Protein AF-A0A1V4H669-F1 (afdb_monomer_lite)

InterPro domains:
  IPR003374 ApbE-like superfamily [G3DSA:3.10.520.10] (3-122)
  IPR003374 ApbE-like superfamily [SSF143631] (9-112)
  IPR024932 Flavin transferase ApbE [PF02424] (8-108)
  IPR024932 Flavin transferase ApbE [PTHR30040] (8-109)

pLDDT: mean 82.77, std 17.87, range [38.69, 97.88]

Radius of gyration: 18.08 Å; chains: 1; bounding box: 37×53×34 Å

Organism: NCBI:txid1469647

Secondary structure (DSSP, 8-state):
-GGGG--SS-EE--HHHHHHHHHHHHHHHHTTTSS-TTTHHHHIIIIITB-TTT-PBP-----TT--GGGEEEETTTTEEEESS------HHHHHHHHHHHHHHHHHHHHTTS---------------

Structure (mmCIF, N/CA/C/O backbone):
data_AF-A0A1V4H669-F1
#
_entry.id   AF-A0A1V4H669-F1
#
loop_
_atom_site.group_PDB
_atom_site.id
_atom_site.type_symbol
_atom_site.label_atom_id
_atom_site.label_alt_id
_atom_site.label_comp_id
_atom_site.label_asym_id
_atom_site.label_entity_id
_atom_site.label_seq_id
_atom_site.pdbx_PDB_ins_code
_atom_site.Cartn_x
_atom_site.Cartn_y
_atom_site.Cartn_z
_atom_site.occupancy
_atom_site.B_iso_or_equiv
_atom_site.auth_seq_id
_atom_site.auth_comp_id
_atom_site.auth_asym_id
_atom_site.auth_atom_id
_atom_site.pdbx_PDB_model_num
ATOM 1 N N . MET A 1 1 ? 8.217 -3.762 4.543 1.00 72.00 1 MET A N 1
ATOM 2 C CA . MET A 1 1 ? 7.438 -3.352 5.739 1.00 72.00 1 MET A CA 1
ATOM 3 C C . MET A 1 1 ? 7.047 -4.583 6.552 1.00 72.00 1 MET A C 1
ATOM 5 O O . MET A 1 1 ? 6.634 -5.563 5.945 1.00 72.00 1 MET A O 1
ATOM 9 N N . GLU A 1 2 ? 7.138 -4.543 7.888 1.00 77.38 2 GLU A N 1
ATOM 10 C CA . GLU A 1 2 ? 6.812 -5.693 8.761 1.00 77.38 2 GLU A CA 1
ATOM 11 C C . GLU A 1 2 ? 5.372 -6.193 8.572 1.00 77.38 2 GLU A C 1
ATOM 13 O O . GLU A 1 2 ? 5.136 -7.392 8.461 1.00 77.38 2 GLU A O 1
ATOM 18 N N . ALA A 1 3 ? 4.411 -5.274 8.426 1.00 79.62 3 ALA A N 1
ATOM 19 C CA . ALA A 1 3 ? 3.005 -5.624 8.235 1.00 79.62 3 ALA A CA 1
ATOM 20 C C . ALA A 1 3 ? 2.733 -6.416 6.938 1.00 79.62 3 ALA A C 1
ATOM 22 O O . ALA A 1 3 ? 1.780 -7.184 6.892 1.00 79.62 3 ALA A O 1
ATOM 23 N N . CYS A 1 4 ? 3.592 -6.306 5.914 1.00 82.44 4 CYS A N 1
ATOM 24 C CA . CYS A 1 4 ? 3.481 -7.107 4.688 1.00 82.44 4 CYS A CA 1
ATOM 25 C C . CYS A 1 4 ? 3.998 -8.547 4.842 1.00 82.44 4 CYS A C 1
ATOM 27 O O . CYS A 1 4 ? 3.803 -9.353 3.937 1.00 82.44 4 CYS A O 1
ATOM 29 N N . ARG A 1 5 ? 4.664 -8.895 5.955 1.00 86.06 5 ARG A N 1
ATOM 30 C CA . ARG A 1 5 ? 5.188 -10.255 6.183 1.00 86.06 5 ARG A CA 1
ATOM 31 C C . ARG A 1 5 ? 4.106 -11.240 6.625 1.00 86.06 5 ARG A C 1
ATOM 33 O O . ARG A 1 5 ? 4.281 -12.444 6.462 1.00 86.06 5 ARG A O 1
ATOM 40 N N . GLN A 1 6 ? 2.994 -10.749 7.171 1.00 90.12 6 GLN A N 1
ATOM 41 C CA . GLN A 1 6 ? 1.888 -11.589 7.624 1.00 90.12 6 GLN A CA 1
ATOM 42 C C . GLN A 1 6 ? 0.792 -11.628 6.558 1.00 90.12 6 GLN A C 1
ATOM 44 O O . GLN A 1 6 ? 0.090 -10.650 6.314 1.00 90.12 6 GLN A O 1
ATOM 49 N N . ILE A 1 7 ? 0.656 -12.782 5.909 1.00 93.44 7 ILE A N 1
ATOM 50 C CA . ILE A 1 7 ? -0.306 -13.008 4.828 1.00 93.44 7 ILE A CA 1
ATOM 51 C C . ILE A 1 7 ? -1.483 -13.814 5.365 1.00 93.44 7 ILE A C 1
ATOM 53 O O . ILE A 1 7 ? -1.292 -14.735 6.154 1.00 93.44 7 ILE A O 1
ATOM 57 N N . LYS A 1 8 ? -2.701 -13.481 4.921 1.00 95.44 8 LYS A N 1
ATOM 58 C CA . LYS A 1 8 ? -3.960 -14.084 5.395 1.00 95.44 8 LYS A CA 1
ATOM 59 C C . LYS A 1 8 ? -4.215 -13.943 6.903 1.00 95.44 8 LYS A C 1
ATOM 61 O O . LYS A 1 8 ? -5.008 -14.693 7.467 1.00 95.44 8 LYS A O 1
ATOM 66 N N . THR A 1 9 ? -3.616 -12.935 7.528 1.00 95.75 9 THR A N 1
ATOM 67 C CA . THR A 1 9 ? -3.811 -12.606 8.943 1.00 95.75 9 THR A CA 1
ATOM 68 C C . THR A 1 9 ? -4.059 -11.105 9.071 1.00 95.75 9 THR A C 1
ATOM 70 O O . THR A 1 9 ? -3.323 -10.333 8.458 1.00 95.75 9 THR A O 1
ATOM 73 N N . PRO A 1 10 ? -5.077 -10.655 9.828 1.00 96.44 10 PRO A N 1
ATOM 74 C CA . PRO A 1 10 ? -5.254 -9.238 10.124 1.00 96.44 10 PRO A CA 1
ATOM 75 C C . PRO A 1 10 ? -4.120 -8.719 11.014 1.00 96.44 10 PRO A C 1
ATOM 77 O O . PRO A 1 10 ? -3.891 -9.237 12.105 1.00 96.44 10 PRO A O 1
ATOM 80 N N . VAL A 1 11 ? -3.441 -7.664 10.574 1.00 96.94 11 VAL A N 1
ATOM 81 C CA . VAL A 1 11 ? -2.354 -7.002 11.303 1.00 96.94 11 VAL A CA 1
ATOM 82 C C . VAL A 1 11 ? -2.801 -5.607 11.697 1.00 96.94 11 VAL A C 1
ATOM 84 O O . VAL A 1 11 ? -3.172 -4.811 10.837 1.00 96.94 11 VAL A O 1
ATOM 87 N N . ARG A 1 12 ? -2.750 -5.269 12.986 1.00 96.75 12 ARG A N 1
ATOM 88 C CA . ARG A 1 12 ? -3.006 -3.893 13.428 1.00 96.75 12 ARG A CA 1
ATOM 89 C C . ARG A 1 12 ? -1.892 -2.976 12.933 1.00 96.75 12 ARG A C 1
ATOM 91 O O . ARG A 1 12 ? -0.717 -3.271 13.137 1.00 96.75 12 ARG A O 1
ATOM 98 N N . ILE A 1 13 ? -2.268 -1.860 12.322 1.00 96.31 13 ILE A N 1
ATOM 99 C CA . ILE A 1 13 ? -1.325 -0.866 11.805 1.00 96.31 13 ILE A CA 1
ATOM 100 C C . ILE A 1 13 ? -1.529 0.492 12.476 1.00 96.31 13 ILE A C 1
ATOM 102 O O . ILE A 1 13 ? -2.581 0.773 13.054 1.00 96.31 13 ILE A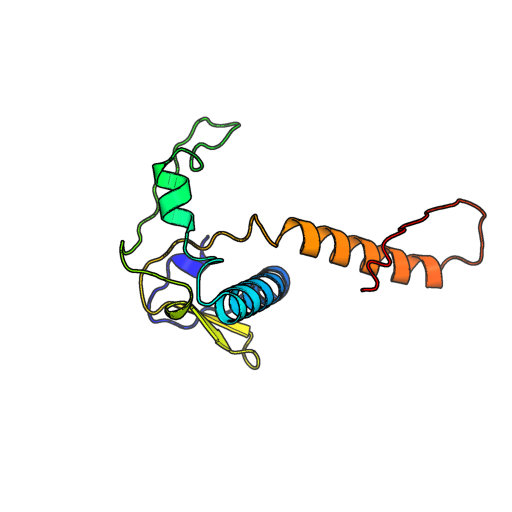 O 1
ATOM 106 N N . SER A 1 14 ? -0.490 1.327 12.455 1.00 94.88 14 SER A N 1
ATOM 107 C CA . SER A 1 14 ? -0.567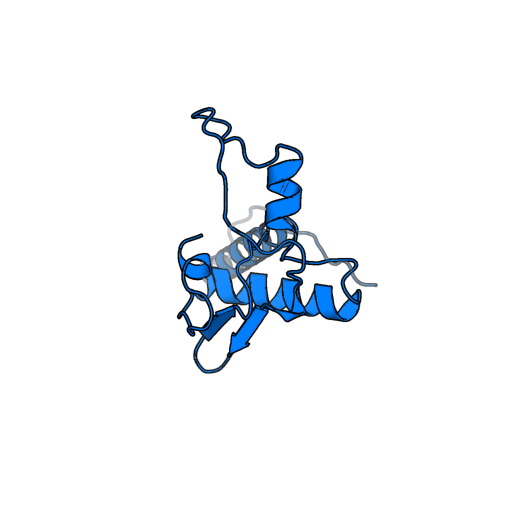 2.674 13.019 1.00 94.88 14 SER A CA 1
ATOM 108 C C . SER A 1 14 ? -1.499 3.562 12.183 1.00 94.88 14 SER A C 1
ATOM 110 O O . SER A 1 14 ? -1.632 3.337 10.978 1.00 94.88 14 SER A O 1
ATOM 112 N N . PRO A 1 15 ? -2.097 4.614 12.771 1.00 92.19 15 PRO A N 1
ATOM 113 C CA . PRO A 1 15 ? -2.875 5.596 12.012 1.00 92.19 15 PRO A CA 1
ATOM 114 C C . PRO A 1 15 ? -2.073 6.218 10.861 1.00 92.19 15 PRO A C 1
ATOM 116 O O . PRO A 1 15 ? -2.576 6.339 9.753 1.00 92.19 15 PRO A O 1
ATOM 119 N N . PHE A 1 16 ? -0.787 6.503 11.090 1.00 91.75 16 PHE A N 1
ATOM 120 C CA . PHE A 1 16 ? 0.114 7.076 10.084 1.00 91.75 16 PHE A CA 1
ATOM 121 C C . PHE A 1 16 ? 0.364 6.178 8.871 1.00 91.75 16 PHE A C 1
ATOM 123 O O . PHE A 1 16 ? 0.785 6.675 7.834 1.00 91.75 16 PHE A O 1
ATOM 130 N N . LEU A 1 17 ? 0.129 4.869 8.987 1.00 93.00 17 LEU A N 1
ATOM 131 C CA . LEU A 1 17 ? 0.132 3.958 7.845 1.00 93.00 17 LEU A CA 1
ATOM 132 C C . LEU A 1 17 ? -1.284 3.741 7.301 1.00 93.00 17 LEU A C 1
ATOM 134 O O . LEU A 1 17 ? -1.467 3.630 6.093 1.00 93.00 17 LEU A O 1
ATOM 138 N N . PHE A 1 18 ? -2.275 3.674 8.192 1.00 95.81 18 PHE A N 1
ATOM 139 C CA . PHE A 1 18 ? -3.664 3.400 7.846 1.00 95.81 18 PHE A CA 1
ATOM 140 C C . PHE A 1 18 ? -4.252 4.480 6.935 1.00 95.81 18 PHE A C 1
ATOM 142 O O . PHE A 1 18 ? -4.790 4.144 5.885 1.00 95.81 18 PHE A O 1
ATOM 149 N N . GLU A 1 19 ? -4.110 5.756 7.299 1.00 94.75 19 GLU A N 1
ATOM 150 C CA . GLU A 1 19 ? -4.697 6.877 6.555 1.00 94.75 19 GLU A CA 1
ATOM 151 C C . GLU A 1 19 ? -4.157 7.007 5.118 1.00 94.75 19 GLU A C 1
ATOM 153 O O . GLU A 1 19 ? -4.959 6.965 4.179 1.00 94.75 19 GLU A O 1
ATOM 158 N N . PRO A 1 20 ? -2.830 7.081 4.873 1.00 95.38 20 PRO A N 1
ATOM 159 C CA . PRO A 1 20 ? -2.327 7.172 3.504 1.00 95.38 20 PRO A CA 1
ATOM 160 C C . PRO A 1 20 ? -2.617 5.907 2.688 1.00 95.38 20 PRO A C 1
ATOM 162 O O . PRO A 1 20 ? -2.864 6.003 1.486 1.00 95.38 20 PRO A O 1
ATOM 165 N N . LEU A 1 21 ? -2.637 4.723 3.312 1.00 96.44 21 LEU A N 1
ATOM 166 C CA . LEU A 1 21 ? -3.004 3.488 2.619 1.00 96.44 21 LEU A CA 1
ATOM 167 C C . LEU A 1 21 ? -4.492 3.466 2.250 1.00 96.44 21 LEU A C 1
ATOM 169 O O . LEU A 1 21 ? -4.833 3.055 1.143 1.00 96.44 21 LEU A O 1
ATOM 173 N N . LYS A 1 22 ? -5.379 3.939 3.132 1.00 96.94 22 LYS A N 1
ATOM 174 C CA . LYS A 1 22 ? -6.807 4.085 2.833 1.00 96.94 22 LYS A CA 1
ATOM 175 C C . LYS A 1 22 ? -7.009 4.999 1.628 1.00 96.94 22 LYS A C 1
ATOM 177 O O . LYS A 1 22 ? -7.660 4.584 0.670 1.00 96.94 22 LYS A O 1
ATOM 182 N N . PHE A 1 23 ? -6.381 6.174 1.636 1.00 96.38 23 PHE A N 1
ATOM 183 C CA . PHE A 1 23 ? -6.441 7.112 0.517 1.00 96.38 23 PHE A CA 1
ATOM 184 C C . PHE A 1 23 ? -5.908 6.492 -0.785 1.00 96.38 23 PHE A C 1
ATOM 186 O O . PHE A 1 23 ? -6.567 6.548 -1.821 1.00 96.38 23 PHE A O 1
ATOM 193 N N . ALA A 1 24 ? -4.760 5.808 -0.736 1.00 96.94 24 ALA A N 1
ATOM 194 C CA . ALA A 1 24 ? -4.209 5.106 -1.895 1.00 96.94 24 ALA A CA 1
ATOM 195 C C . ALA A 1 24 ? -5.186 4.064 -2.474 1.00 96.94 24 ALA A C 1
ATOM 197 O O . ALA A 1 24 ? -5.336 3.962 -3.693 1.00 96.94 24 ALA A O 1
ATOM 198 N N . LEU A 1 25 ? -5.888 3.309 -1.622 1.00 97.75 25 LEU A N 1
ATOM 199 C CA . LEU A 1 25 ? -6.890 2.335 -2.066 1.00 97.75 25 LEU A CA 1
ATOM 200 C C . LEU A 1 25 ? -8.138 2.996 -2.662 1.00 97.75 25 LEU A C 1
ATOM 202 O O . LEU A 1 25 ? -8.749 2.425 -3.565 1.00 97.75 25 LEU A O 1
ATOM 206 N N . GLU A 1 26 ? -8.537 4.172 -2.183 1.00 97.06 26 GLU A N 1
ATOM 207 C CA . GLU A 1 26 ? -9.626 4.953 -2.781 1.00 97.06 26 GLU A CA 1
ATOM 208 C C . GLU A 1 26 ? -9.250 5.437 -4.185 1.00 97.06 26 GLU A C 1
ATOM 210 O O . GLU A 1 26 ? -9.997 5.192 -5.135 1.00 97.06 26 GLU A O 1
ATOM 215 N N . VAL A 1 27 ? -8.051 6.005 -4.350 1.00 96.94 27 VAL A N 1
ATOM 216 C CA . VAL A 1 27 ? -7.525 6.423 -5.660 1.00 96.94 27 VAL A CA 1
ATOM 217 C C . VAL A 1 27 ? -7.394 5.228 -6.612 1.00 96.94 27 VAL A C 1
ATOM 219 O O . VAL A 1 27 ? -7.777 5.317 -7.782 1.00 96.94 27 VAL A O 1
ATOM 222 N N . ALA A 1 28 ? -6.930 4.075 -6.121 1.00 97.50 28 ALA A N 1
ATOM 223 C CA . ALA A 1 28 ? -6.843 2.855 -6.924 1.00 97.50 28 ALA A CA 1
ATOM 224 C C . ALA A 1 28 ? -8.217 2.393 -7.434 1.00 97.50 28 ALA A C 1
ATOM 226 O O . ALA A 1 28 ? -8.366 2.022 -8.600 1.00 97.50 28 ALA A O 1
ATOM 227 N N . LYS A 1 29 ? -9.254 2.474 -6.590 1.00 97.56 29 LYS A N 1
ATOM 228 C CA . LYS A 1 29 ? -10.636 2.173 -6.992 1.00 97.56 29 LYS A CA 1
ATOM 229 C C . LYS A 1 29 ? -11.147 3.167 -8.033 1.00 97.56 29 LYS A C 1
ATOM 231 O O . LYS A 1 29 ? -11.695 2.739 -9.046 1.00 97.56 29 LYS A O 1
ATOM 236 N N . TRP A 1 30 ? -10.958 4.469 -7.813 1.00 97.88 30 TRP A N 1
ATOM 237 C CA . TRP A 1 30 ? -11.430 5.523 -8.724 1.00 97.88 30 TRP A CA 1
ATOM 238 C C . TRP A 1 30 ? -10.800 5.439 -10.109 1.00 97.88 30 TRP A C 1
ATOM 240 O O . TRP A 1 30 ? -11.458 5.691 -11.113 1.00 97.88 30 TRP A O 1
ATOM 250 N N . THR A 1 31 ? -9.534 5.043 -10.165 1.00 97.25 31 THR A N 1
ATOM 251 C CA . THR A 1 31 ? -8.781 4.899 -11.414 1.00 97.25 31 THR A CA 1
ATOM 252 C C . THR A 1 31 ? -8.880 3.498 -12.020 1.00 97.25 31 THR A C 1
ATOM 254 O O . THR A 1 31 ? -8.198 3.199 -12.998 1.00 97.25 31 THR A O 1
ATOM 257 N N . ASN A 1 32 ? -9.706 2.619 -11.441 1.00 96.00 32 ASN A N 1
ATOM 258 C CA . ASN A 1 32 ? -9.837 1.213 -11.819 1.00 96.00 32 ASN A CA 1
ATOM 259 C C . ASN A 1 32 ? -8.487 0.461 -11.908 1.00 96.00 32 ASN A C 1
ATOM 261 O O . ASN A 1 32 ? -8.322 -0.444 -12.725 1.00 96.00 32 ASN A O 1
ATOM 265 N N . GLY A 1 33 ? -7.532 0.811 -11.045 1.00 94.38 33 GLY A N 1
ATOM 266 C CA . GLY A 1 33 ? -6.207 0.194 -10.977 1.00 94.38 33 GLY A CA 1
ATOM 267 C C . GLY A 1 33 ? -5.137 0.810 -11.883 1.00 94.38 33 GLY A C 1
ATOM 268 O O . GLY A 1 33 ? -4.047 0.254 -11.940 1.00 94.38 33 GLY A O 1
ATOM 269 N N . LEU A 1 34 ? -5.394 1.933 -12.576 1.00 94.44 34 LEU A N 1
ATOM 270 C CA . LEU A 1 34 ? -4.302 2.685 -13.228 1.00 94.44 34 LEU A CA 1
ATOM 271 C C . LEU A 1 34 ? -3.319 3.243 -12.190 1.00 94.44 34 LEU A C 1
ATOM 273 O O . LEU A 1 34 ? -2.120 3.309 -12.439 1.00 94.44 34 LEU A O 1
ATOM 277 N N . PHE A 1 35 ? -3.836 3.619 -11.022 1.00 95.25 35 PHE A N 1
ATOM 278 C CA . PHE A 1 35 ? -3.057 3.753 -9.802 1.00 95.25 35 PHE A CA 1
ATOM 279 C C . PHE A 1 35 ? -3.205 2.460 -8.990 1.00 95.25 35 PHE A C 1
ATOM 281 O O . PHE A 1 35 ? -4.329 2.031 -8.728 1.00 95.25 35 PHE A O 1
ATOM 288 N N . ASP A 1 36 ? -2.101 1.847 -8.564 1.00 96.12 36 ASP A N 1
ATOM 289 C CA . ASP A 1 36 ? -2.136 0.651 -7.717 1.00 96.12 36 ASP A CA 1
ATOM 290 C C . ASP A 1 36 ? -1.010 0.710 -6.665 1.00 96.12 36 ASP A C 1
ATOM 292 O O . ASP A 1 36 ? 0.163 0.693 -7.032 1.00 96.12 36 ASP A O 1
ATOM 296 N N . PRO A 1 37 ? -1.315 0.776 -5.354 1.00 95.00 37 PRO A N 1
ATOM 297 C CA . PRO A 1 37 ? -0.294 0.761 -4.307 1.00 95.00 37 PRO A CA 1
ATOM 298 C C . PRO A 1 37 ? 0.416 -0.595 -4.143 1.00 95.00 37 PRO A C 1
ATOM 300 O O . PRO A 1 37 ? 1.368 -0.682 -3.377 1.00 95.00 37 PRO A O 1
ATOM 303 N N . ALA A 1 38 ? -0.003 -1.666 -4.825 1.00 94.94 38 ALA A N 1
ATOM 304 C CA . ALA A 1 38 ? 0.654 -2.978 -4.805 1.00 94.94 38 ALA A CA 1
ATOM 305 C C . ALA A 1 38 ? 1.804 -3.116 -5.830 1.00 94.94 38 ALA A C 1
ATOM 307 O O . ALA A 1 38 ? 2.342 -4.209 -6.006 1.00 94.94 38 ALA A O 1
ATOM 308 N N . VAL A 1 39 ? 2.211 -2.026 -6.496 1.00 92.19 39 VAL A N 1
ATOM 309 C CA . VAL A 1 39 ? 3.301 -2.011 -7.498 1.00 92.19 39 VAL A CA 1
ATOM 310 C C . VAL A 1 39 ? 4.706 -2.102 -6.904 1.00 92.19 39 VAL A C 1
ATOM 312 O O . VAL A 1 39 ? 5.680 -2.101 -7.656 1.00 92.19 39 VAL A O 1
ATOM 315 N N . GLY A 1 40 ? 4.843 -2.193 -5.577 1.00 88.19 40 GLY A N 1
ATOM 316 C CA . GLY A 1 40 ? 6.141 -2.133 -4.907 1.00 88.19 40 GLY A CA 1
ATOM 317 C C . GLY A 1 40 ? 7.149 -3.139 -5.465 1.00 88.19 40 GLY A C 1
ATOM 318 O O . GLY A 1 40 ? 8.293 -2.773 -5.700 1.00 88.19 40 GLY A O 1
ATOM 319 N N . LYS A 1 41 ? 6.723 -4.366 -5.800 1.00 88.50 41 LYS A N 1
ATOM 320 C CA . LYS A 1 41 ? 7.631 -5.352 -6.404 1.00 88.50 41 LYS A CA 1
ATOM 321 C C . LYS A 1 41 ? 8.123 -4.936 -7.788 1.00 88.50 41 LYS A C 1
ATOM 323 O O . LYS A 1 41 ? 9.312 -5.032 -8.060 1.00 88.50 41 LYS A O 1
ATOM 328 N N . ALA A 1 42 ? 7.226 -4.452 -8.643 1.00 86.44 42 ALA A N 1
ATOM 329 C CA . ALA A 1 42 ? 7.599 -3.999 -9.979 1.00 86.44 42 ALA A CA 1
ATOM 330 C C . ALA A 1 42 ? 8.597 -2.831 -9.911 1.00 86.44 42 ALA A C 1
ATOM 332 O O . ALA A 1 42 ? 9.513 -2.755 -10.723 1.00 86.44 42 ALA A O 1
ATOM 333 N N . MET A 1 43 ? 8.455 -1.959 -8.907 1.00 86.19 43 MET A N 1
ATOM 334 C CA . MET A 1 43 ? 9.422 -0.897 -8.624 1.00 86.19 43 MET A CA 1
ATOM 335 C C . MET A 1 43 ? 10.783 -1.466 -8.197 1.00 86.19 43 MET A C 1
ATOM 337 O O . MET A 1 43 ? 11.814 -1.001 -8.681 1.00 86.19 43 MET A O 1
ATOM 341 N N . GLU A 1 44 ? 10.804 -2.493 -7.339 1.00 86.50 44 GLU A N 1
ATOM 342 C CA . GLU A 1 44 ? 12.043 -3.190 -6.974 1.00 86.50 44 GLU A CA 1
ATOM 343 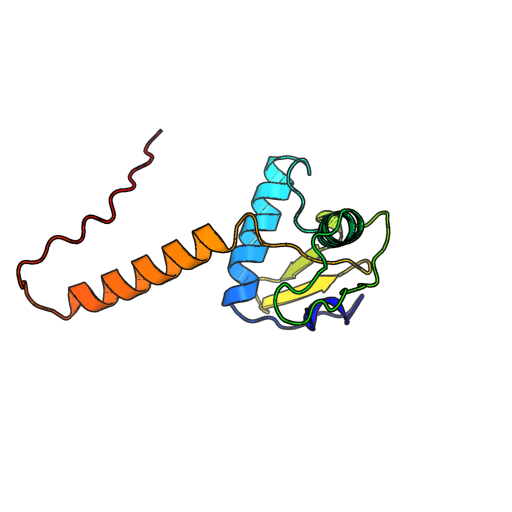C C . GLU A 1 44 ? 12.739 -3.793 -8.204 1.00 86.50 44 GLU A C 1
ATOM 345 O O . GLU A 1 44 ? 13.946 -3.628 -8.370 1.00 86.50 44 GLU A O 1
ATOM 350 N N . ASP A 1 45 ? 11.981 -4.437 -9.092 1.00 84.44 45 ASP A N 1
ATOM 351 C CA . ASP A 1 45 ? 12.519 -5.151 -10.256 1.00 84.44 45 ASP A CA 1
ATOM 352 C C . ASP A 1 45 ? 13.141 -4.218 -11.311 1.00 84.44 45 ASP A C 1
ATOM 354 O O . ASP A 1 45 ? 14.029 -4.638 -12.053 1.00 84.44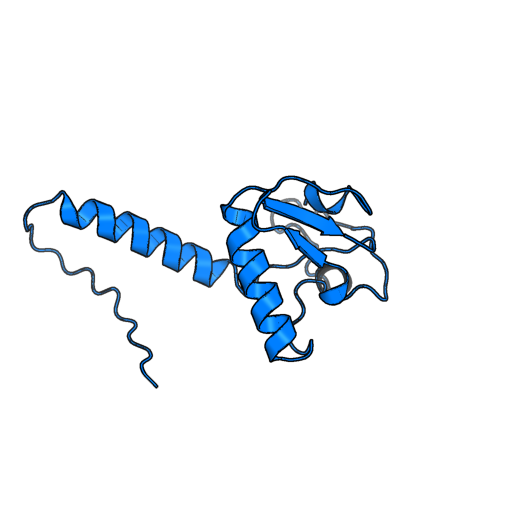 45 ASP A O 1
ATOM 358 N N . ILE A 1 46 ? 12.728 -2.946 -11.358 1.00 85.56 46 ILE A N 1
ATOM 359 C CA . ILE A 1 46 ? 13.329 -1.918 -12.228 1.00 85.56 46 ILE A CA 1
ATOM 360 C C . ILE A 1 46 ? 14.420 -1.088 -11.524 1.00 85.56 46 ILE A C 1
ATOM 362 O O . ILE A 1 46 ? 14.905 -0.111 -12.095 1.00 85.56 46 ILE A O 1
ATOM 366 N N . GLY A 1 47 ? 14.818 -1.468 -10.304 1.00 80.75 47 GLY A N 1
ATOM 367 C CA . GLY A 1 47 ? 15.967 -0.893 -9.598 1.00 80.75 47 GLY A CA 1
ATOM 368 C C . GLY A 1 47 ? 15.643 0.133 -8.508 1.00 80.75 47 GLY A C 1
ATOM 369 O O . GLY A 1 47 ? 16.565 0.728 -7.952 1.00 80.75 47 GLY A O 1
ATOM 370 N N . PHE A 1 48 ? 14.372 0.330 -8.131 1.00 80.25 48 PHE A N 1
ATOM 371 C CA . PHE A 1 48 ? 14.005 1.174 -6.976 1.00 80.25 48 PHE A CA 1
ATOM 372 C C . PHE A 1 48 ? 14.124 0.447 -5.624 1.00 80.25 48 PHE A C 1
ATOM 374 O O . PHE A 1 48 ? 13.528 0.863 -4.632 1.00 80.25 48 PHE A O 1
ATOM 381 N N . ASN A 1 49 ? 14.898 -0.636 -5.561 1.00 79.56 49 ASN A N 1
ATOM 382 C CA . ASN A 1 49 ? 15.157 -1.409 -4.347 1.00 79.56 49 ASN A CA 1
ATOM 383 C C . ASN A 1 49 ? 16.552 -1.224 -3.753 1.00 79.56 49 ASN A C 1
ATOM 385 O O . ASN A 1 49 ? 16.880 -1.882 -2.763 1.00 79.56 49 ASN A O 1
ATOM 389 N N . GLN A 1 50 ? 17.379 -0.372 -4.351 1.00 79.38 50 GLN A N 1
ATOM 390 C CA . GLN A 1 50 ? 18.713 -0.115 -3.840 1.00 79.38 50 GLN A CA 1
ATOM 391 C C . GLN A 1 50 ? 18.656 0.942 -2.739 1.00 79.38 50 GLN A C 1
ATOM 393 O O . GLN A 1 50 ? 18.200 2.070 -2.940 1.00 79.38 50 GLN A O 1
ATOM 398 N N . HIS A 1 51 ? 19.140 0.581 -1.556 1.00 75.00 51 HIS A N 1
ATOM 399 C CA . HIS A 1 51 ? 19.283 1.527 -0.468 1.00 75.00 51 HIS A CA 1
ATOM 400 C C . HIS A 1 51 ? 20.426 2.501 -0.783 1.00 75.00 51 HIS A C 1
ATOM 402 O O . HIS A 1 51 ? 21.585 2.104 -0.878 1.00 75.00 51 HIS A O 1
ATOM 408 N N . TYR A 1 52 ? 20.111 3.791 -0.925 1.00 69.12 52 TYR A N 1
ATOM 409 C CA . TYR A 1 52 ? 21.062 4.809 -1.396 1.00 69.12 52 TYR A CA 1
ATOM 410 C C . TYR A 1 52 ? 22.343 4.944 -0.557 1.00 69.12 52 TYR A C 1
ATOM 412 O O . TYR A 1 52 ? 23.361 5.378 -1.082 1.00 69.12 52 TYR A O 1
ATOM 420 N N . LEU A 1 53 ? 22.295 4.619 0.740 1.00 74.38 53 LEU A N 1
ATOM 421 C CA . LEU A 1 53 ? 23.425 4.813 1.659 1.00 74.38 53 LEU A CA 1
ATOM 422 C C . LEU A 1 53 ? 24.247 3.547 1.913 1.00 74.38 53 LEU A C 1
ATOM 424 O O . LEU A 1 53 ? 25.441 3.650 2.163 1.00 74.38 53 LEU A O 1
ATOM 428 N N . SER A 1 54 ? 23.609 2.375 1.911 1.00 80.75 54 SER A N 1
ATOM 429 C CA . SER A 1 54 ? 24.280 1.095 2.198 1.00 80.75 54 SER A CA 1
ATOM 430 C C . SER A 1 54 ? 24.545 0.273 0.940 1.00 80.75 54 SER A C 1
ATOM 432 O O . SER A 1 54 ? 25.172 -0.774 1.035 1.00 80.75 54 SER A O 1
ATOM 434 N N . GLU A 1 55 ? 24.043 0.723 -0.215 1.00 80.38 55 GLU A N 1
ATOM 435 C CA . GLU A 1 55 ? 24.026 -0.002 -1.493 1.00 80.38 55 GLU A CA 1
ATOM 436 C C . GLU A 1 55 ? 23.323 -1.369 -1.436 1.00 80.38 55 GLU A C 1
ATOM 438 O O . GLU A 1 55 ? 23.317 -2.112 -2.417 1.00 80.38 55 GLU A O 1
ATOM 443 N N . GLU A 1 56 ? 22.677 -1.699 -0.316 1.00 81.06 56 GLU A N 1
ATOM 444 C CA . GLU A 1 56 ? 21.974 -2.961 -0.137 1.00 81.06 56 GLU A CA 1
ATOM 445 C C . GLU A 1 56 ? 20.763 -3.042 -1.064 1.00 81.06 56 GLU A C 1
ATOM 447 O O . GLU A 1 56 ? 19.944 -2.124 -1.147 1.00 81.06 56 GLU A O 1
ATOM 452 N N . ILE A 1 57 ? 20.640 -4.181 -1.740 1.00 78.69 57 ILE A N 1
ATOM 453 C CA . ILE A 1 57 ? 19.514 -4.493 -2.613 1.00 78.69 57 ILE A CA 1
ATOM 454 C C . ILE A 1 57 ? 18.439 -5.186 -1.779 1.00 78.69 57 ILE A C 1
ATOM 456 O O . ILE A 1 57 ? 18.660 -6.265 -1.225 1.00 78.69 57 ILE A O 1
ATOM 460 N N . ILE A 1 58 ? 17.256 -4.584 -1.714 1.00 76.69 58 ILE A N 1
ATOM 461 C CA . ILE A 1 58 ? 16.101 -5.169 -1.037 1.00 76.69 58 ILE A CA 1
ATOM 462 C C . ILE A 1 58 ? 15.372 -6.092 -2.019 1.00 76.69 58 ILE A C 1
ATOM 464 O O . ILE A 1 58 ? 14.954 -5.684 -3.099 1.00 76.69 58 ILE A O 1
ATOM 468 N N . LEU A 1 59 ? 15.218 -7.361 -1.650 1.00 76.94 59 LEU A N 1
ATOM 469 C CA . LEU A 1 59 ? 14.441 -8.326 -2.426 1.00 76.94 59 LEU A CA 1
ATOM 470 C C . LEU A 1 59 ? 13.251 -8.781 -1.596 1.00 76.94 59 LEU A C 1
ATOM 472 O O . LEU A 1 59 ? 13.399 -9.556 -0.648 1.00 76.94 59 LEU A O 1
ATOM 476 N N . SER A 1 60 ? 12.067 -8.297 -1.954 1.00 81.44 60 SER A N 1
ATOM 477 C CA . SER A 1 60 ? 10.837 -8.701 -1.291 1.00 81.44 60 SER A CA 1
ATOM 478 C C . SER A 1 60 ? 10.167 -9.864 -2.018 1.00 81.44 60 SER A C 1
ATOM 480 O O . SER A 1 60 ? 10.180 -9.966 -3.245 1.00 81.44 60 SER A O 1
ATOM 482 N N . TYR A 1 61 ? 9.534 -10.745 -1.241 1.00 82.25 61 TYR A N 1
ATOM 483 C CA . TYR A 1 61 ? 8.665 -11.787 -1.775 1.00 82.25 61 TYR A CA 1
ATOM 484 C C . TYR A 1 61 ? 7.266 -11.225 -2.055 1.00 82.25 61 TYR A C 1
ATOM 486 O O . TYR A 1 61 ? 6.631 -10.644 -1.173 1.00 82.25 61 TYR A O 1
ATOM 494 N N . SER A 1 62 ? 6.762 -11.446 -3.266 1.00 84.94 62 SER A N 1
ATOM 495 C CA . SER A 1 62 ? 5.419 -11.048 -3.693 1.00 84.94 62 SER A CA 1
ATOM 496 C C . SER A 1 62 ? 4.860 -12.025 -4.721 1.00 84.94 62 SER A C 1
ATOM 498 O O . SER A 1 62 ? 5.595 -12.790 -5.338 1.00 84.94 62 SER A O 1
ATOM 500 N N . SER A 1 63 ? 3.548 -11.984 -4.927 1.00 85.12 63 SER A N 1
ATOM 501 C CA . SER A 1 63 ? 2.891 -12.651 -6.045 1.00 85.12 63 SER A CA 1
ATOM 502 C C . SER A 1 63 ? 2.856 -11.733 -7.264 1.00 85.12 63 SER A C 1
ATOM 504 O O . SER A 1 63 ? 2.358 -10.615 -7.162 1.00 85.12 63 SER A O 1
ATOM 506 N N . ASP A 1 64 ? 3.261 -12.246 -8.426 1.00 80.81 64 ASP A N 1
ATOM 507 C CA . ASP A 1 64 ? 3.248 -11.522 -9.714 1.00 80.81 64 ASP A CA 1
ATOM 508 C C . ASP A 1 64 ? 1.852 -11.037 -10.143 1.00 80.81 64 ASP A C 1
ATOM 510 O O . ASP A 1 64 ? 1.713 -10.174 -11.002 1.00 80.81 64 ASP A O 1
ATOM 514 N N . SER A 1 65 ? 0.795 -11.603 -9.551 1.00 88.69 65 SER A N 1
ATOM 515 C CA . SER A 1 65 ? -0.607 -11.281 -9.853 1.00 88.69 65 SER A CA 1
ATOM 516 C C . SER A 1 65 ? -1.307 -10.496 -8.739 1.00 88.69 65 SER A C 1
ATOM 518 O O . SER A 1 65 ? -2.543 -10.451 -8.703 1.00 88.69 65 SER A O 1
ATOM 520 N N . ALA A 1 66 ? -0.558 -9.983 -7.761 1.00 92.19 66 ALA A N 1
ATOM 521 C CA . ALA A 1 66 ? -1.127 -9.185 -6.686 1.00 92.19 66 ALA A CA 1
ATOM 522 C C . ALA A 1 66 ? -1.521 -7.791 -7.185 1.00 92.19 66 ALA A C 1
ATOM 524 O O . ALA A 1 66 ? -0.818 -7.182 -7.982 1.00 92.19 66 ALA A O 1
ATOM 525 N N . THR A 1 67 ? -2.655 -7.294 -6.698 1.00 96.12 67 THR A N 1
ATOM 526 C CA . THR A 1 67 ? -3.168 -5.951 -7.020 1.00 96.12 67 THR A CA 1
ATOM 527 C C . THR A 1 67 ? -3.717 -5.287 -5.763 1.00 96.12 67 THR A C 1
ATOM 529 O O . THR A 1 67 ? -3.875 -5.941 -4.728 1.00 96.12 67 THR A O 1
ATOM 532 N N . TYR A 1 68 ? -4.128 -4.022 -5.853 1.00 97.00 68 TYR A N 1
ATOM 533 C CA . TYR A 1 68 ? -4.798 -3.321 -4.750 1.00 97.00 68 TYR A CA 1
ATOM 534 C C . TYR A 1 68 ? -6.023 -4.067 -4.189 1.00 97.00 68 TYR A C 1
ATOM 536 O O . TYR A 1 68 ? -6.384 -3.888 -3.028 1.00 97.00 68 TYR A O 1
ATOM 544 N N . ARG A 1 69 ? -6.670 -4.930 -4.989 1.00 97.38 69 ARG A N 1
ATOM 545 C CA . ARG A 1 69 ? -7.833 -5.737 -4.568 1.00 97.38 69 ARG A CA 1
ATOM 546 C C . ARG A 1 69 ? -7.473 -6.827 -3.553 1.00 97.38 69 ARG A C 1
ATOM 548 O O . ARG A 1 69 ? -8.356 -7.358 -2.878 1.00 97.38 69 ARG A O 1
ATOM 555 N N . ASP A 1 70 ? -6.190 -7.160 -3.443 1.00 97.62 70 ASP A N 1
ATOM 556 C CA . ASP A 1 70 ? -5.667 -8.103 -2.458 1.00 97.62 70 ASP A CA 1
ATOM 557 C C . ASP A 1 70 ? -5.379 -7.442 -1.098 1.00 97.62 70 ASP A C 1
ATOM 559 O O . ASP A 1 70 ? -5.071 -8.153 -0.139 1.00 97.62 70 ASP A O 1
ATOM 563 N N . ILE A 1 71 ? -5.530 -6.116 -0.998 1.00 97.62 71 ILE A N 1
ATOM 564 C CA . ILE A 1 71 ? -5.358 -5.318 0.218 1.00 97.62 71 ILE A CA 1
ATOM 565 C C . ILE A 1 71 ? -6.736 -5.003 0.810 1.00 97.62 71 ILE A C 1
ATOM 567 O O . ILE A 1 71 ? -7.594 -4.406 0.161 1.00 97.62 71 ILE A O 1
ATOM 571 N N . ILE A 1 72 ? -6.954 -5.389 2.065 1.00 97.69 72 ILE A N 1
ATOM 572 C CA . ILE A 1 72 ? -8.201 -5.134 2.790 1.00 97.69 72 ILE A CA 1
ATOM 573 C C . ILE A 1 72 ? -7.875 -4.347 4.053 1.00 97.69 72 ILE A C 1
ATOM 575 O O . ILE A 1 72 ? -7.038 -4.769 4.850 1.00 97.69 72 ILE A O 1
ATOM 579 N N . LEU A 1 73 ? -8.569 -3.228 4.243 1.00 97.62 73 LEU A N 1
ATOM 580 C CA . LEU A 1 73 ? -8.534 -2.458 5.479 1.00 97.62 73 LEU A CA 1
ATOM 581 C C . 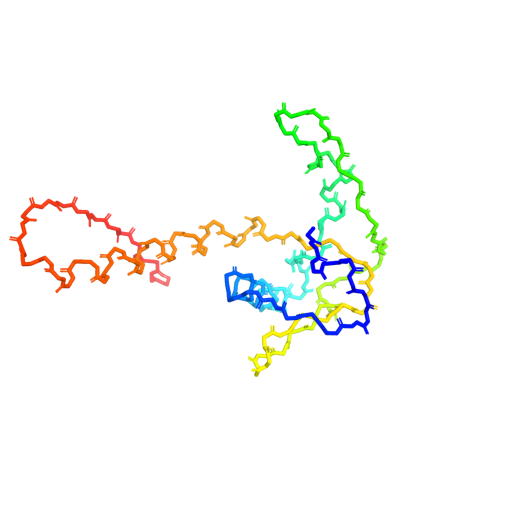LEU A 1 73 ? -9.840 -2.633 6.245 1.00 97.62 73 LEU A C 1
ATOM 583 O O . LEU A 1 73 ? -10.921 -2.607 5.658 1.00 97.62 73 LEU A O 1
ATOM 587 N N . ASN A 1 74 ? -9.728 -2.769 7.560 1.00 97.44 74 ASN A N 1
ATOM 588 C CA . ASN A 1 74 ? -10.849 -2.645 8.482 1.00 97.44 74 ASN A CA 1
ATOM 589 C C . ASN A 1 74 ? -10.662 -1.355 9.288 1.00 97.44 74 ASN A C 1
ATOM 591 O O . ASN A 1 74 ? -9.697 -1.227 10.042 1.00 97.44 74 ASN A O 1
ATOM 595 N N . GLU A 1 75 ? -11.585 -0.408 9.112 1.00 95.31 75 GLU A N 1
ATOM 596 C CA . GLU A 1 75 ? -11.549 0.907 9.765 1.00 95.31 75 GLU A CA 1
ATOM 597 C C . GLU A 1 75 ? -11.839 0.846 11.264 1.00 95.31 75 GLU A C 1
ATOM 599 O O . GLU A 1 75 ? -11.219 1.579 12.030 1.00 95.31 75 GLU A O 1
ATOM 604 N N . GLN A 1 76 ? -12.733 -0.048 11.694 1.00 95.69 76 GLN A N 1
ATOM 605 C CA . GLN A 1 76 ? -13.103 -0.189 13.104 1.00 95.69 76 GLN A CA 1
ATOM 606 C C . GLN A 1 76 ? -11.899 -0.652 13.934 1.00 95.69 76 GLN A C 1
ATOM 608 O O . GLN A 1 76 ? -11.584 -0.071 14.973 1.00 95.69 76 GLN A O 1
ATOM 613 N N . ASP A 1 77 ? -11.174 -1.650 13.428 1.00 95.19 77 ASP A N 1
ATOM 614 C CA . ASP A 1 77 ? -10.060 -2.275 14.145 1.00 95.19 77 ASP A CA 1
ATOM 615 C C . ASP A 1 77 ? -8.685 -1.698 13.770 1.00 95.19 77 ASP A C 1
ATOM 617 O O . ASP A 1 77 ? -7.685 -1.991 14.438 1.00 95.19 77 ASP A O 1
ATOM 621 N N . ARG A 1 78 ? -8.624 -0.873 12.712 1.00 96.62 78 ARG A N 1
ATOM 622 C CA . ARG A 1 78 ? -7.399 -0.382 12.051 1.00 96.62 78 ARG A CA 1
ATOM 623 C C . ARG A 1 78 ? -6.435 -1.515 11.722 1.00 96.62 78 ARG A C 1
ATOM 625 O O . ARG A 1 78 ? -5.261 -1.509 12.106 1.00 96.62 78 ARG A O 1
ATOM 632 N N . THR A 1 79 ? -6.961 -2.518 11.028 1.00 97.56 79 THR A N 1
ATOM 633 C CA . THR A 1 79 ? -6.185 -3.682 10.601 1.00 97.56 79 THR A CA 1
ATOM 634 C C . THR A 1 79 ? -6.012 -3.722 9.089 1.00 97.56 79 THR A C 1
ATOM 636 O O . THR A 1 79 ? -6.894 -3.320 8.330 1.00 97.56 79 THR A O 1
ATOM 639 N N . LEU A 1 80 ? -4.845 -4.210 8.677 1.00 97.62 80 LEU A N 1
ATOM 640 C CA . LEU A 1 80 ? -4.469 -4.553 7.316 1.00 97.62 80 LEU A CA 1
ATOM 641 C C . LEU A 1 80 ? -4.539 -6.070 7.159 1.00 97.62 80 LEU A C 1
ATOM 643 O O . LEU A 1 80 ? -3.959 -6.806 7.952 1.00 97.62 80 LEU A O 1
ATOM 647 N N . TYR A 1 81 ? -5.206 -6.534 6.113 1.00 97.56 81 TYR A N 1
ATOM 648 C CA . TYR A 1 81 ? -5.213 -7.931 5.707 1.00 97.56 81 TYR A CA 1
ATOM 649 C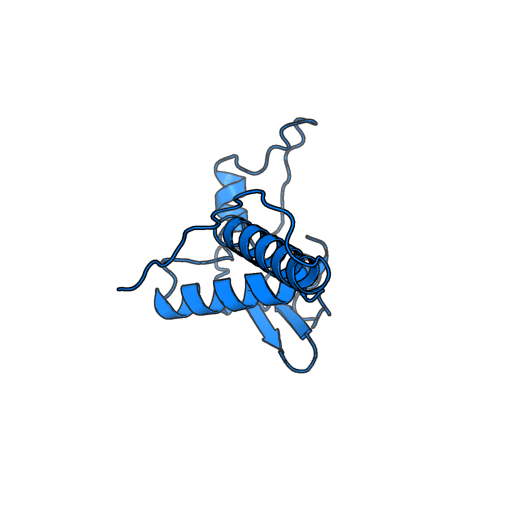 C . TYR A 1 81 ? -4.777 -8.045 4.247 1.00 97.56 81 TYR A C 1
ATOM 651 O O . TYR A 1 81 ? -5.286 -7.335 3.379 1.00 97.56 81 TYR A O 1
ATOM 659 N N . LEU A 1 82 ? -3.867 -8.981 3.977 1.00 97.38 82 LEU A N 1
ATOM 660 C CA . LEU A 1 82 ? -3.360 -9.268 2.638 1.00 97.38 82 LEU A CA 1
ATOM 661 C C . LEU A 1 82 ? -3.825 -10.652 2.175 1.00 97.38 82 LEU A C 1
ATOM 663 O O . LEU A 1 82 ? -3.527 -11.664 2.814 1.00 97.38 82 LEU A O 1
ATOM 667 N N . ARG A 1 83 ? -4.541 -10.715 1.043 1.00 96.62 83 ARG A N 1
ATOM 668 C CA . ARG A 1 83 ? -4.958 -11.988 0.415 1.00 96.62 83 ARG A CA 1
ATOM 669 C C . ARG A 1 83 ? -3.778 -12.743 -0.192 1.00 96.62 83 ARG A C 1
ATOM 671 O O . ARG A 1 83 ? -3.765 -13.976 -0.168 1.00 96.62 83 ARG A O 1
ATOM 678 N N . LYS A 1 84 ? -2.813 -11.999 -0.733 1.00 95.19 84 LYS A N 1
ATOM 679 C CA . LYS A 1 84 ? -1.610 -12.500 -1.400 1.00 95.19 84 LYS A CA 1
ATOM 680 C C . LYS A 1 84 ? -0.364 -11.799 -0.848 1.00 95.19 84 LYS A C 1
ATOM 682 O O . LYS A 1 84 ? -0.477 -10.662 -0.392 1.00 95.19 84 LYS A O 1
ATOM 687 N N . PRO A 1 85 ? 0.813 -12.440 -0.927 1.00 93.56 85 PRO A N 1
ATOM 688 C CA . PRO A 1 85 ? 2.087 -11.761 -0.719 1.00 93.56 85 PRO A CA 1
ATOM 689 C C . PRO A 1 85 ? 2.223 -10.589 -1.694 1.00 93.56 85 PRO A C 1
ATOM 691 O O . PRO A 1 85 ? 2.064 -10.785 -2.898 1.00 93.56 85 PRO A O 1
ATOM 694 N N . LEU A 1 86 ? 2.493 -9.387 -1.190 1.00 93.62 86 LEU A N 1
ATOM 695 C CA . LEU A 1 86 ? 2.699 -8.189 -2.004 1.00 93.62 86 LEU A CA 1
ATOM 696 C C . LEU A 1 86 ? 3.537 -7.150 -1.260 1.00 93.62 86 LEU A C 1
ATOM 698 O O . LEU A 1 86 ? 3.626 -7.167 -0.029 1.00 93.62 86 LEU A O 1
ATOM 702 N N . VAL A 1 87 ? 4.114 -6.227 -2.024 1.00 91.69 87 VAL A N 1
ATOM 703 C CA . VAL A 1 87 ? 4.841 -5.067 -1.507 1.00 91.69 87 VAL A CA 1
ATOM 704 C C . VAL A 1 87 ? 3.983 -3.836 -1.739 1.00 91.69 87 VAL A C 1
ATOM 706 O O . VAL A 1 87 ? 3.600 -3.553 -2.872 1.00 91.69 87 VAL A O 1
ATOM 709 N N . ILE A 1 88 ? 3.678 -3.123 -0.659 1.00 93.50 88 ILE A N 1
ATOM 710 C CA . ILE A 1 88 ? 2.941 -1.864 -0.732 1.00 93.50 88 ILE A CA 1
ATOM 711 C C . ILE A 1 88 ? 3.938 -0.730 -0.957 1.00 93.50 88 ILE A C 1
ATOM 713 O O . ILE A 1 88 ? 4.858 -0.563 -0.155 1.00 93.50 88 ILE A O 1
ATOM 717 N N . ASP A 1 89 ? 3.709 0.064 -1.998 1.00 92.69 89 ASP A N 1
ATOM 718 C CA . ASP A 1 89 ? 4.348 1.357 -2.212 1.00 92.69 89 ASP A CA 1
ATOM 719 C C . ASP A 1 89 ? 3.343 2.487 -1.953 1.00 92.69 89 ASP A C 1
ATOM 721 O O . ASP A 1 89 ? 2.231 2.499 -2.481 1.00 92.69 89 ASP A O 1
ATOM 725 N N . LEU A 1 90 ? 3.740 3.439 -1.108 1.00 92.31 90 LEU A N 1
ATOM 726 C CA . LEU A 1 90 ? 2.960 4.642 -0.804 1.00 92.31 90 LEU A CA 1
ATOM 727 C C . LEU A 1 90 ? 3.667 5.914 -1.279 1.00 92.31 90 LEU A C 1
ATOM 729 O O . LEU A 1 90 ? 3.237 7.007 -0.920 1.00 92.31 90 LEU A O 1
ATOM 733 N N . GLY A 1 91 ? 4.738 5.819 -2.072 1.00 88.81 91 GLY A N 1
ATOM 734 C CA . GLY A 1 91 ? 5.570 6.965 -2.445 1.00 88.81 91 GLY A CA 1
ATOM 735 C C . GLY A 1 91 ? 4.784 8.082 -3.135 1.00 88.81 91 GLY A C 1
ATOM 736 O O . GLY A 1 91 ? 5.052 9.264 -2.909 1.00 88.81 91 GLY A O 1
ATOM 737 N N . ALA A 1 92 ? 3.760 7.711 -3.905 1.00 88.00 92 ALA A N 1
ATOM 738 C CA . ALA A 1 92 ? 2.889 8.639 -4.620 1.00 88.00 92 ALA A CA 1
ATOM 739 C C . ALA A 1 92 ? 1.910 9.426 -3.723 1.00 88.00 92 ALA A C 1
ATOM 741 O O . ALA A 1 92 ? 1.450 10.489 -4.131 1.00 88.00 92 ALA A O 1
ATOM 742 N N . VAL A 1 93 ? 1.603 8.947 -2.511 1.00 91.12 93 VAL A N 1
ATOM 743 C CA . VAL A 1 93 ? 0.656 9.605 -1.582 1.00 91.12 93 VAL A CA 1
ATOM 744 C C . VAL A 1 93 ? 1.314 10.085 -0.287 1.00 91.12 93 VAL A C 1
ATOM 746 O O . VAL A 1 93 ? 0.861 11.052 0.320 1.00 91.12 93 VAL A O 1
ATOM 749 N N . ALA A 1 94 ? 2.417 9.456 0.124 1.00 87.62 94 ALA A N 1
ATOM 750 C CA . ALA A 1 94 ? 3.056 9.684 1.417 1.00 87.62 94 ALA A CA 1
ATOM 751 C C . ALA A 1 94 ? 3.563 11.121 1.587 1.00 87.62 94 ALA A C 1
ATOM 753 O O . ALA A 1 94 ? 3.499 11.669 2.683 1.00 87.62 94 ALA A O 1
ATOM 754 N N . LYS A 1 95 ? 4.040 11.753 0.507 1.00 88.44 95 LYS A N 1
ATOM 755 C CA . LYS A 1 95 ? 4.526 13.141 0.553 1.00 88.44 95 LYS A CA 1
ATOM 756 C C . LYS A 1 95 ? 3.399 14.137 0.809 1.00 88.44 95 LYS A C 1
ATOM 758 O O . LYS A 1 95 ? 3.562 15.009 1.652 1.00 88.44 95 LYS A O 1
ATOM 763 N N . GLY A 1 96 ? 2.271 13.983 0.111 1.00 87.75 96 GLY A N 1
ATOM 764 C CA . GLY A 1 96 ? 1.083 14.810 0.342 1.00 87.75 96 GLY A CA 1
ATOM 765 C C . GLY A 1 96 ? 0.596 14.659 1.779 1.00 87.75 96 GLY A C 1
ATOM 766 O O . GLY A 1 96 ? 0.483 15.646 2.493 1.00 87.75 96 GLY A O 1
ATOM 767 N N . PHE A 1 97 ? 0.484 13.414 2.248 1.00 89.94 97 PHE A N 1
ATOM 768 C CA . PHE A 1 97 ? 0.099 13.125 3.628 1.00 89.94 97 PHE A CA 1
ATOM 769 C C . PHE A 1 97 ? 1.047 13.749 4.670 1.00 89.94 97 PHE A C 1
ATOM 771 O O . PHE A 1 97 ? 0.596 14.271 5.685 1.00 89.94 97 PHE A O 1
ATOM 778 N N . ALA A 1 98 ? 2.362 13.734 4.429 1.00 87.81 98 ALA A N 1
ATOM 779 C CA . ALA A 1 98 ? 3.331 14.372 5.321 1.00 87.81 98 ALA A CA 1
ATOM 780 C C . ALA A 1 98 ? 3.188 15.905 5.353 1.00 87.81 98 ALA A C 1
ATOM 782 O O . ALA A 1 98 ? 3.331 16.506 6.418 1.00 87.81 98 ALA A O 1
ATOM 783 N N . ILE A 1 99 ? 2.890 16.530 4.208 1.00 90.06 99 ILE A N 1
ATOM 784 C CA . ILE A 1 99 ? 2.611 17.970 4.121 1.00 90.06 99 ILE A CA 1
ATOM 785 C C . ILE A 1 99 ? 1.328 18.305 4.887 1.00 90.06 99 ILE A C 1
ATOM 787 O O . ILE A 1 99 ? 1.335 19.239 5.684 1.00 90.06 99 ILE A O 1
ATOM 791 N N . ASP A 1 100 ? 0.264 17.521 4.704 1.00 87.62 100 ASP A N 1
ATOM 792 C CA . ASP A 1 100 ? -1.012 17.719 5.399 1.00 87.62 100 ASP A CA 1
ATOM 793 C C . ASP A 1 100 ? -0.852 17.575 6.917 1.00 87.62 100 ASP A C 1
ATOM 795 O O . ASP A 1 100 ? -1.367 18.392 7.682 1.00 87.62 100 ASP A O 1
ATOM 799 N N . LEU A 1 101 ? -0.075 16.583 7.366 1.00 87.88 101 LEU A N 1
ATOM 800 C CA . LEU A 1 101 ? 0.249 16.407 8.780 1.00 87.88 101 LEU A CA 1
ATOM 801 C C . LEU A 1 101 ? 1.010 17.621 9.333 1.00 87.88 101 LEU A C 1
ATOM 803 O O . LEU A 1 101 ? 0.649 18.135 10.388 1.00 87.88 101 LEU A O 1
ATOM 807 N N . ALA A 1 102 ? 2.024 18.110 8.614 1.00 88.06 102 ALA A N 1
ATOM 808 C CA . ALA A 1 102 ? 2.795 19.280 9.030 1.00 88.06 102 ALA A CA 1
ATOM 809 C C . ALA A 1 102 ? 1.937 20.557 9.084 1.00 88.06 102 ALA A C 1
ATOM 811 O O . ALA A 1 102 ? 2.052 21.335 10.029 1.00 88.06 102 ALA A O 1
ATOM 812 N N . ALA A 1 103 ? 1.057 20.761 8.101 1.00 88.12 103 ALA A N 1
ATOM 813 C CA . ALA A 1 103 ? 0.138 21.895 8.073 1.00 88.12 103 ALA A CA 1
ATOM 814 C C . ALA A 1 103 ? -0.859 21.845 9.241 1.00 88.12 103 ALA A C 1
ATOM 816 O O . ALA A 1 103 ? -1.106 22.867 9.883 1.00 88.12 103 ALA A O 1
ATOM 817 N N . ASN A 1 104 ? -1.388 20.658 9.556 1.00 85.88 104 ASN A N 1
ATOM 818 C CA . ASN A 1 104 ? -2.291 20.473 10.686 1.00 85.88 104 ASN A CA 1
ATOM 819 C C . ASN A 1 104 ? -1.596 20.794 12.021 1.00 85.88 104 ASN A C 1
ATOM 821 O O . ASN A 1 104 ? -2.124 21.582 12.801 1.00 85.88 104 ASN A O 1
ATOM 825 N N . GLU A 1 105 ? -0.385 20.277 12.249 1.00 84.31 105 GLU A N 1
ATOM 826 C CA . GLU A 1 105 ? 0.400 20.577 13.459 1.00 84.31 105 GLU A CA 1
ATOM 827 C C . GLU A 1 105 ? 0.779 22.063 13.572 1.00 84.31 105 GLU A C 1
ATOM 829 O O . GLU A 1 105 ? 0.813 22.625 14.664 1.00 84.31 105 GLU A O 1
ATOM 834 N N . LEU A 1 106 ? 1.037 22.751 12.457 1.00 80.75 106 LEU A N 1
ATOM 835 C CA . LEU A 1 106 ? 1.330 24.184 12.505 1.00 80.75 106 LEU A CA 1
ATOM 836 C C . LEU A 1 106 ? 0.075 25.011 12.827 1.00 80.75 106 LEU A C 1
ATOM 838 O O . LEU A 1 106 ? 0.144 25.961 13.605 1.00 80.75 106 LEU A O 1
ATOM 842 N N . SER A 1 107 ? -1.088 24.616 12.299 1.00 73.00 107 SER A N 1
ATOM 843 C CA . SER A 1 107 ? -2.361 25.295 12.571 1.00 73.00 107 SER A CA 1
ATOM 844 C C . SER A 1 107 ? -2.791 25.199 14.041 1.00 73.00 107 SER A C 1
ATOM 846 O O . SER A 1 107 ? -3.345 26.151 14.595 1.00 73.00 107 SER A O 1
ATOM 848 N N . THR A 1 108 ? -2.489 24.082 14.713 1.00 64.75 108 THR A N 1
ATOM 849 C CA . THR A 1 108 ? -2.770 23.905 16.146 1.00 64.75 108 THR A CA 1
ATOM 850 C C . THR A 1 108 ? -1.831 24.743 17.019 1.00 64.75 108 THR A C 1
ATOM 852 O O . THR A 1 108 ? -2.228 25.182 18.102 1.00 64.75 108 THR A O 1
ATOM 855 N N . LEU A 1 109 ? -0.611 25.026 16.550 1.00 60.75 109 LEU A N 1
ATOM 856 C CA . LEU A 1 109 ? 0.341 25.915 17.221 1.00 60.75 109 LEU A CA 1
ATOM 857 C C . LEU A 1 109 ? -0.020 27.397 17.047 1.00 60.75 109 LEU A C 1
ATOM 859 O O . LEU A 1 109 ? 0.044 28.148 18.021 1.00 60.75 109 LEU A O 1
ATOM 863 N N . GLU A 1 110 ? -0.466 27.817 15.859 1.00 52.50 110 GLU A N 1
ATOM 864 C CA . GLU A 1 110 ? -0.870 29.209 15.600 1.00 52.50 110 GLU A CA 1
ATOM 865 C C . GLU A 1 110 ? -2.101 29.644 16.414 1.00 52.50 110 GLU A C 1
ATOM 867 O O . GLU A 1 110 ? -2.228 30.819 16.762 1.00 52.50 110 GLU A O 1
ATOM 872 N N . LEU A 1 111 ? -2.967 28.705 16.817 1.00 51.12 111 LEU A N 1
ATOM 873 C CA . LEU A 1 111 ? -4.071 28.977 17.748 1.00 51.12 111 LEU A CA 1
ATOM 874 C C . LEU A 1 111 ? -3.609 29.256 19.193 1.00 51.12 111 LEU A C 1
ATOM 876 O O . LEU A 1 111 ? -4.384 29.805 19.976 1.00 51.12 111 LEU A O 1
ATOM 880 N N . ASN A 1 112 ? -2.361 28.929 19.547 1.00 48.62 112 ASN A N 1
ATOM 881 C CA . ASN A 1 112 ? -1.794 29.152 20.883 1.00 48.62 112 ASN A CA 1
ATOM 882 C C . ASN A 1 112 ? -0.838 30.353 20.956 1.00 48.62 112 ASN A C 1
ATOM 884 O O . ASN A 1 112 ? -0.498 30.810 22.048 1.00 48.62 112 ASN A O 1
ATOM 888 N N . THR A 1 113 ? -0.422 30.906 19.817 1.00 42.69 113 THR A N 1
ATOM 889 C CA . THR A 1 113 ? 0.411 32.109 19.764 1.00 42.69 113 THR A CA 1
ATOM 890 C C . THR A 1 113 ? -0.417 33.289 19.285 1.00 42.69 113 THR A C 1
ATOM 892 O O . THR A 1 113 ? -0.647 33.475 18.091 1.00 42.69 113 THR A O 1
ATOM 895 N N . HIS A 1 114 ? -0.851 34.131 20.225 1.00 45.88 114 HIS A N 1
ATOM 896 C CA . HIS A 1 114 ? -1.325 35.475 19.911 1.00 45.88 114 HIS A CA 1
ATOM 897 C C . HIS A 1 114 ? -0.328 36.168 18.970 1.00 45.88 114 HIS A C 1
ATOM 899 O O . HIS A 1 114 ? 0.800 36.440 19.369 1.00 45.88 114 HIS A O 1
ATOM 905 N N . ARG A 1 115 ? -0.775 36.435 17.733 1.00 48.88 115 ARG A N 1
ATOM 906 C CA . ARG A 1 115 ? -0.245 37.413 16.765 1.00 48.88 115 ARG A CA 1
ATOM 907 C C . ARG A 1 115 ? 1.180 37.908 17.063 1.00 48.88 115 ARG A C 1
ATOM 909 O O . ARG A 1 115 ? 1.356 38.953 17.686 1.00 48.88 115 ARG A O 1
ATOM 916 N N . ALA A 1 116 ? 2.176 37.240 16.496 1.00 40.44 116 ALA A N 1
ATOM 917 C CA . ALA A 1 116 ? 3.458 37.864 16.195 1.00 40.44 116 ALA A CA 1
ATOM 918 C C . ALA A 1 116 ? 3.674 37.785 14.679 1.00 40.44 116 ALA A C 1
ATOM 920 O O . ALA A 1 116 ? 3.664 36.706 14.098 1.00 40.44 116 ALA A O 1
ATOM 921 N N . ASN A 1 117 ? 3.783 38.951 14.040 1.00 44.56 117 ASN A N 1
ATOM 922 C CA . ASN A 1 117 ? 3.987 39.116 12.602 1.00 44.56 117 ASN A CA 1
ATOM 923 C C . ASN A 1 117 ? 5.148 38.253 12.081 1.00 44.56 117 ASN A C 1
ATOM 925 O O . ASN A 1 117 ? 6.310 38.554 12.343 1.00 44.56 117 ASN A O 1
ATOM 929 N N . GLY A 1 118 ? 4.823 37.259 11.262 1.00 40.81 118 GLY A N 1
ATOM 930 C CA . GLY A 1 118 ? 5.763 36.546 10.408 1.00 40.81 118 GLY A CA 1
ATOM 931 C C . GLY A 1 118 ? 4.970 35.746 9.387 1.00 40.81 118 GLY A C 1
ATOM 932 O O . GLY A 1 118 ? 4.360 34.744 9.731 1.00 40.81 118 GLY A O 1
ATOM 933 N N . SER A 1 119 ? 4.901 36.231 8.150 1.00 42.78 119 SER A N 1
ATOM 934 C CA . SER A 1 119 ? 4.147 35.589 7.075 1.00 42.78 119 SER A CA 1
ATOM 935 C C . SER A 1 119 ? 4.623 34.151 6.845 1.00 42.78 119 SER A C 1
ATOM 937 O O . SER A 1 119 ? 5.709 33.947 6.309 1.00 42.78 119 SER A O 1
ATOM 939 N N . VAL A 1 120 ? 3.786 33.163 7.163 1.00 43.66 120 VAL A N 1
ATOM 940 C CA . VAL A 1 120 ? 3.851 31.829 6.559 1.00 43.66 120 VAL A CA 1
ATOM 941 C C . VAL A 1 120 ? 2.607 31.682 5.695 1.00 43.66 120 VAL A C 1
ATOM 943 O O . VAL A 1 120 ? 1.522 31.353 6.160 1.00 43.66 120 VAL A O 1
ATOM 946 N N . ALA A 1 121 ? 2.745 31.994 4.409 1.00 39.38 121 ALA A N 1
ATOM 947 C CA . ALA A 1 121 ? 1.708 31.686 3.439 1.00 39.38 121 ALA A CA 1
ATOM 948 C C . ALA A 1 121 ? 1.850 30.211 3.033 1.00 39.38 121 ALA A C 1
ATOM 950 O O . ALA A 1 121 ? 2.619 29.895 2.127 1.00 39.38 121 ALA A O 1
ATOM 951 N N . VAL A 1 122 ? 1.108 29.304 3.677 1.00 45.62 122 VAL A N 1
ATOM 952 C CA . VAL A 1 122 ? 0.800 27.999 3.067 1.00 45.62 122 VAL A CA 1
ATOM 953 C C . VAL A 1 122 ? -0.351 28.232 2.091 1.00 45.62 122 VAL A C 1
ATOM 955 O O . VAL A 1 122 ? -1.525 28.099 2.425 1.00 45.62 122 VAL A O 1
ATOM 958 N N . LEU A 1 123 ? -0.016 28.689 0.886 1.00 44.25 123 LEU A N 1
ATOM 959 C CA . LEU A 1 123 ? -0.994 28.886 -0.176 1.00 44.25 123 LEU A CA 1
ATOM 960 C C . LEU A 1 123 ? -1.169 27.576 -0.945 1.00 44.25 123 LEU A C 1
ATOM 962 O O . LEU A 1 123 ? -0.351 27.281 -1.807 1.00 44.25 123 LEU A O 1
ATOM 966 N N . LEU A 1 124 ? -2.256 26.843 -0.700 1.00 40.09 124 LEU A N 1
ATOM 967 C CA . LEU A 1 124 ? -2.860 25.981 -1.723 1.00 40.09 124 LEU A CA 1
ATOM 968 C C . LEU A 1 124 ? -4.390 25.935 -1.577 1.00 40.09 124 LEU A C 1
ATOM 970 O O . LEU A 1 124 ? -4.925 25.011 -0.970 1.00 40.09 124 LEU A O 1
ATOM 974 N N . PRO A 1 125 ? -5.137 26.863 -2.197 1.00 40.25 125 PRO A N 1
ATOM 975 C CA . PRO A 1 125 ? -6.466 26.555 -2.678 1.00 40.25 125 PRO A CA 1
ATOM 976 C C . PRO A 1 125 ? -6.337 26.112 -4.139 1.00 40.25 125 PRO A C 1
ATOM 978 O O . PRO A 1 125 ? -6.318 26.937 -5.050 1.00 40.25 125 PRO A O 1
ATOM 981 N N . LEU A 1 126 ? -6.258 24.803 -4.388 1.00 42.84 126 LEU A N 1
ATOM 982 C CA . LEU A 1 126 ? -6.664 24.276 -5.693 1.00 42.84 126 LEU A CA 1
ATOM 983 C C . LEU A 1 126 ? -8.180 24.073 -5.657 1.00 42.84 126 LEU A C 1
ATOM 985 O O . LEU A 1 126 ? -8.686 22.970 -5.468 1.00 42.84 126 LEU A O 1
ATOM 989 N N . THR A 1 127 ? -8.917 25.174 -5.785 1.00 42.88 127 THR A N 1
ATOM 990 C CA . THR A 1 127 ? -10.343 25.137 -6.115 1.00 42.88 127 THR A CA 1
ATOM 991 C C . THR A 1 127 ? -10.523 25.096 -7.630 1.00 42.88 127 THR A C 1
ATOM 993 O O . THR A 1 127 ? -10.254 26.099 -8.281 1.00 42.88 127 THR A O 1
ATOM 996 N N . ARG A 1 128 ? -11.039 23.942 -8.087 1.00 38.69 128 ARG A N 1
ATOM 997 C CA . ARG A 1 128 ? -11.729 23.600 -9.351 1.00 38.69 128 ARG A CA 1
ATOM 998 C C . ARG A 1 128 ? -11.059 23.907 -10.688 1.00 38.69 128 ARG A C 1
ATOM 1000 O O . ARG A 1 128 ? -10.985 25.087 -11.077 1.00 38.69 128 ARG A O 1
#

Foldseek 3Di:
DVLLVDAQDWDADDPLVLVLLVVQLVVCVVVVNPRWQQCVQVCLVVPVQQDPPPRDGDDADWDPPDTSVQWDADPVRNIIHGNTRTDGHSPVRSVVVVVVVVVVVVVVVVVVDDDDDDDDPPDDDPDD

Sequence (128 aa):
MEACRQIKTPVRISPFLFEPLKFALEVAKWTNGLFDPAVGKAMEDIGFNQHYLSEEIILSYSSDSATYRDIILNEQDRTLYLRKPLVIDLGAVAKGFAIDLAANELSTLELNTHRANGSVAVLLPLTR